Protein AF-A0A453G3U4-F1 (afdb_monomer_lite)

Secondary structure (DSSP, 8-state):
-TT--------HHHHHHHHHHHHHHHHHHHHHHHTS-GGG--IIIIIHHHHHHHHHHHHHHHHHHTHHHH-S-HHHHHHHHHHHHHHHHHHHHH-

Foldseek 3Di:
DPLADADQPDDLVRLLVLLVVLLVLLCVLLVQLVPQPPVRDDCVRHPVSVVVSCSVVVRSLCNLAVNLPDPPDPSSVVSSVVSNVSNVVSVVVSD

InterPro domains:
  IPR024080 Neurolysin/Thimet oligopeptidase, N-terminal [G3DSA:1.20.1050.40] (2-95)
  IPR045090 Peptidase M3A/M3B [PTHR11804] (6-92)

pLDDT: mean 93.46, std 9.82, range [43.81, 98.25]

Radius of gyration: 15.25 Å; chains: 1; bounding box: 34×32×41 Å

Structure (mmCIF, N/CA/C/O backbone):
data_AF-A0A453G3U4-F1
#
_entry.id   AF-A0A453G3U4-F1
#
loop_
_atom_site.group_PDB
_atom_site.id
_atom_site.type_symbol
_atom_site.label_atom_id
_atom_site.label_alt_id
_atom_site.label_comp_id
_atom_site.label_asym_id
_atom_site.label_entity_id
_atom_site.label_seq_id
_atom_site.pdbx_PDB_ins_code
_atom_site.Cartn_x
_atom_site.Cartn_y
_atom_site.Cartn_z
_atom_site.occupancy
_atom_site.B_iso_or_equiv
_atom_site.auth_seq_id
_atom_site.auth_comp_id
_atom_site.auth_asym_id
_atom_site.auth_atom_id
_atom_site.pdbx_PDB_model_num
ATOM 1 N N . LEU A 1 1 ? 8.872 -18.798 -0.656 1.00 43.81 1 LEU A N 1
ATOM 2 C CA . LEU A 1 1 ? 8.489 -19.016 0.758 1.00 43.81 1 LEU A CA 1
ATOM 3 C C . LEU A 1 1 ? 6.983 -18.821 0.864 1.00 43.81 1 LEU A C 1
ATOM 5 O O . LEU A 1 1 ? 6.507 -17.840 0.297 1.00 43.81 1 LEU A O 1
ATOM 9 N N . PRO A 1 2 ? 6.223 -19.715 1.515 1.00 49.03 2 PRO A N 1
ATOM 10 C CA . PRO A 1 2 ? 4.819 -19.442 1.809 1.00 49.03 2 PRO A CA 1
ATOM 11 C C . PRO A 1 2 ? 4.762 -18.172 2.671 1.00 49.03 2 PRO A C 1
ATOM 13 O O . PRO A 1 2 ? 5.415 -18.124 3.709 1.00 49.03 2 PRO A O 1
ATOM 16 N N . GLY A 1 3 ? 4.079 -17.126 2.205 1.00 62.53 3 GLY A N 1
ATOM 17 C CA . GLY A 1 3 ? 3.952 -15.848 2.925 1.00 62.53 3 GLY A CA 1
ATOM 18 C C . GLY A 1 3 ? 4.544 -14.620 2.224 1.00 62.53 3 GLY A C 1
ATOM 19 O O . GLY A 1 3 ? 4.213 -13.506 2.608 1.00 62.53 3 GLY A O 1
ATOM 20 N N . PHE A 1 4 ? 5.350 -14.785 1.167 1.00 66.19 4 PHE A N 1
ATOM 21 C CA . PHE A 1 4 ? 5.851 -13.659 0.367 1.00 66.19 4 PHE A CA 1
ATOM 22 C C . PHE A 1 4 ? 5.681 -13.943 -1.127 1.00 66.19 4 PHE A C 1
ATOM 24 O O . PHE A 1 4 ? 6.487 -14.648 -1.735 1.00 66.19 4 PHE A O 1
ATOM 31 N N . SER A 1 5 ? 4.598 -13.414 -1.703 1.00 73.44 5 SER A N 1
ATOM 32 C CA . SER A 1 5 ? 4.333 -13.432 -3.143 1.00 73.44 5 SER A CA 1
ATOM 33 C C . SER A 1 5 ? 4.369 -11.998 -3.650 1.00 73.44 5 SER A C 1
ATOM 35 O O . SER A 1 5 ? 3.450 -11.226 -3.389 1.00 73.44 5 SER A O 1
ATOM 37 N N . VAL A 1 6 ? 5.436 -11.647 -4.363 1.00 78.25 6 VAL A N 1
ATOM 38 C CA . VAL A 1 6 ? 5.604 -10.329 -4.977 1.00 78.25 6 VAL A CA 1
ATOM 39 C C . VAL A 1 6 ? 5.596 -10.468 -6.496 1.00 78.25 6 VAL A C 1
ATOM 41 O O . VAL A 1 6 ? 6.262 -11.342 -7.051 1.00 78.25 6 VAL A O 1
ATOM 44 N N . GLN A 1 7 ? 4.817 -9.626 -7.175 1.00 81.38 7 GLN A N 1
ATOM 45 C CA . GLN A 1 7 ? 4.818 -9.561 -8.635 1.00 81.38 7 GLN A CA 1
ATOM 46 C C . GLN A 1 7 ? 5.974 -8.677 -9.097 1.00 81.38 7 GLN A C 1
ATOM 48 O O . GLN A 1 7 ? 6.030 -7.501 -8.758 1.00 81.38 7 GLN A O 1
ATOM 53 N N . VAL A 1 8 ? 6.897 -9.249 -9.869 1.00 82.06 8 VAL A N 1
ATOM 54 C CA . VAL A 1 8 ? 8.087 -8.545 -10.390 1.00 82.06 8 VAL A CA 1
ATOM 55 C C . VAL A 1 8 ? 8.023 -8.300 -11.899 1.00 82.06 8 VAL A C 1
ATOM 57 O O . VAL A 1 8 ? 8.909 -7.674 -12.465 1.00 82.06 8 VAL A O 1
ATOM 60 N N . ASN A 1 9 ? 6.971 -8.781 -12.558 1.00 87.38 9 ASN A N 1
ATOM 61 C CA . ASN A 1 9 ? 6.766 -8.717 -14.004 1.00 87.38 9 ASN A CA 1
ATOM 62 C C . ASN A 1 9 ? 5.758 -7.629 -14.425 1.00 87.38 9 ASN A C 1
ATOM 64 O O . ASN A 1 9 ? 5.083 -7.783 -15.440 1.00 87.38 9 ASN A O 1
ATOM 68 N N . LEU A 1 10 ? 5.634 -6.556 -13.640 1.00 94.06 10 LEU A N 1
ATOM 69 C CA . LEU A 1 10 ? 4.743 -5.435 -13.939 1.00 94.06 10 LEU A CA 1
ATOM 70 C C . LEU A 1 10 ? 5.364 -4.494 -14.977 1.00 94.06 10 LEU A C 1
ATOM 72 O O . LEU A 1 10 ? 6.551 -4.171 -14.921 1.00 94.06 10 LEU A O 1
ATOM 76 N N . SER A 1 11 ? 4.540 -3.987 -15.888 1.00 97.06 11 SER A N 1
ATOM 77 C CA . SER A 1 11 ? 4.908 -2.876 -16.765 1.00 97.06 11 SER A CA 1
ATOM 78 C C . SER A 1 11 ? 4.998 -1.551 -15.998 1.00 97.06 11 SER A C 1
ATOM 80 O O . SER A 1 11 ? 4.406 -1.377 -14.931 1.00 97.06 11 SER A O 1
ATOM 82 N N . ALA A 1 12 ? 5.670 -0.554 -16.581 1.00 97.38 12 ALA A N 1
ATOM 83 C CA . ALA A 1 12 ? 5.760 0.794 -16.010 1.00 97.38 12 ALA A CA 1
ATOM 84 C C . ALA A 1 12 ? 4.378 1.419 -15.706 1.00 97.38 12 ALA A C 1
ATOM 86 O O . ALA A 1 12 ? 4.187 2.068 -14.675 1.00 97.38 12 ALA A O 1
ATOM 87 N N . ALA A 1 13 ? 3.388 1.195 -16.578 1.00 97.88 13 ALA A N 1
ATOM 88 C CA . ALA A 1 13 ? 2.024 1.682 -16.377 1.00 97.88 13 ALA A CA 1
ATOM 89 C C . ALA A 1 13 ? 1.302 0.950 -15.233 1.00 97.88 13 ALA A C 1
ATOM 91 O O . ALA A 1 13 ? 0.548 1.572 -14.481 1.00 97.88 13 ALA A O 1
ATOM 92 N N . GLU A 1 14 ? 1.533 -0.355 -15.081 1.00 97.94 14 GLU A N 1
ATOM 93 C CA . GLU A 1 14 ? 0.971 -1.149 -13.985 1.00 97.94 14 GLU A CA 1
ATOM 94 C C . GLU A 1 14 ? 1.586 -0.773 -12.639 1.00 97.94 14 GLU A C 1
ATOM 96 O O . GLU A 1 14 ? 0.837 -0.624 -11.679 1.00 97.94 14 GLU A O 1
ATOM 101 N N . ILE A 1 15 ? 2.898 -0.517 -12.579 1.00 98.19 15 ILE A N 1
ATOM 102 C CA . ILE A 1 15 ? 3.576 -0.008 -11.374 1.00 98.19 15 ILE A CA 1
ATOM 103 C C . ILE A 1 15 ? 2.932 1.304 -10.917 1.00 98.19 15 ILE A C 1
ATOM 105 O O . ILE A 1 15 ? 2.557 1.447 -9.753 1.00 98.19 15 ILE A O 1
ATOM 109 N N . LYS A 1 16 ? 2.724 2.247 -11.845 1.00 98.00 16 LYS A N 1
ATOM 110 C CA . LYS A 1 16 ? 2.074 3.526 -11.531 1.00 98.00 16 LYS A CA 1
ATOM 111 C C . LYS A 1 16 ? 0.658 3.327 -10.980 1.00 98.00 16 LYS A C 1
ATOM 113 O O . LYS A 1 16 ? 0.328 3.875 -9.931 1.00 98.00 16 LYS A O 1
ATOM 118 N N . ARG A 1 17 ? -0.165 2.521 -11.662 1.00 98.25 17 ARG A N 1
ATOM 119 C CA . ARG A 1 17 ? -1.544 2.220 -11.235 1.00 98.25 17 ARG A CA 1
ATOM 120 C C . ARG A 1 17 ? -1.587 1.492 -9.893 1.00 98.25 17 ARG A C 1
ATOM 122 O O . ARG A 1 17 ? -2.511 1.709 -9.113 1.00 98.25 17 ARG A O 1
ATOM 129 N N . LEU A 1 18 ? -0.622 0.615 -9.628 1.00 97.81 18 LEU A N 1
ATOM 130 C CA . LEU A 1 18 ? -0.529 -0.101 -8.365 1.00 97.81 18 LEU A CA 1
ATOM 131 C C . LEU A 1 18 ? -0.209 0.863 -7.218 1.00 97.81 18 LEU A C 1
ATOM 133 O O . LEU A 1 18 ? -0.904 0.828 -6.207 1.00 97.81 18 LEU A O 1
ATOM 137 N N . ALA A 1 19 ? 0.748 1.776 -7.402 1.00 98.12 19 ALA A N 1
ATOM 138 C CA . ALA A 1 19 ? 1.040 2.824 -6.424 1.00 98.12 19 ALA A CA 1
ATOM 139 C C . ALA A 1 19 ? -0.194 3.697 -6.126 1.00 98.12 19 ALA A C 1
ATOM 141 O O . ALA A 1 19 ? -0.519 3.920 -4.961 1.00 98.12 19 ALA A O 1
ATOM 142 N N . ASP A 1 20 ? -0.935 4.112 -7.163 1.00 98.25 20 ASP A N 1
ATOM 143 C CA . ASP A 1 20 ? -2.183 4.877 -7.006 1.00 98.25 20 ASP A CA 1
ATOM 144 C C . ASP A 1 20 ? -3.216 4.117 -6.158 1.00 98.25 20 ASP A C 1
ATOM 146 O O . ASP A 1 20 ? -3.838 4.685 -5.260 1.00 98.25 20 ASP A O 1
ATOM 150 N N . ARG A 1 21 ? -3.372 2.810 -6.405 1.00 98.06 21 ARG A N 1
ATOM 151 C CA . ARG A 1 21 ? -4.290 1.945 -5.649 1.00 98.06 21 ARG A CA 1
ATOM 152 C C . ARG A 1 21 ? -3.870 1.765 -4.192 1.00 98.06 21 ARG A C 1
ATOM 154 O O . ARG A 1 21 ? -4.739 1.775 -3.323 1.00 98.06 21 ARG A O 1
ATOM 161 N N . ILE A 1 22 ? -2.574 1.591 -3.920 1.00 97.56 22 ILE A N 1
ATOM 162 C CA . ILE A 1 22 ? -2.043 1.462 -2.553 1.00 97.56 22 ILE A CA 1
ATOM 163 C C . ILE A 1 22 ? -2.348 2.739 -1.762 1.00 97.56 22 ILE A C 1
ATOM 165 O O . ILE A 1 22 ? -2.901 2.658 -0.666 1.00 97.56 22 ILE A O 1
ATOM 169 N N . ILE A 1 23 ? -2.058 3.907 -2.342 1.00 97.75 23 ILE A N 1
ATOM 170 C CA . ILE A 1 23 ? -2.325 5.219 -1.735 1.00 97.75 23 ILE A CA 1
ATOM 171 C C . ILE A 1 23 ? -3.820 5.395 -1.457 1.00 97.75 23 ILE A C 1
ATOM 173 O O . ILE A 1 23 ? -4.204 5.717 -0.333 1.00 97.75 23 ILE A O 1
ATOM 177 N N . ALA A 1 24 ? -4.671 5.132 -2.455 1.00 97.75 24 ALA A N 1
ATOM 178 C CA . ALA A 1 24 ? -6.117 5.267 -2.311 1.00 97.75 24 ALA A CA 1
ATOM 179 C C . ALA A 1 24 ? -6.671 4.363 -1.199 1.00 97.75 24 ALA A C 1
ATOM 181 O O . ALA A 1 24 ? -7.453 4.827 -0.372 1.00 97.75 24 ALA A O 1
ATOM 182 N N . LYS A 1 25 ? -6.229 3.098 -1.139 1.00 97.62 25 LYS A N 1
ATOM 183 C CA . LYS A 1 25 ? -6.690 2.152 -0.117 1.00 97.62 25 LYS A CA 1
ATOM 184 C C . LYS A 1 25 ? -6.192 2.510 1.281 1.00 97.62 25 LYS A C 1
ATOM 186 O O . LYS A 1 25 ? -6.957 2.424 2.233 1.00 97.62 25 LYS A O 1
ATOM 191 N N . SER A 1 26 ? -4.930 2.929 1.400 1.00 97.44 26 SER A N 1
ATOM 192 C CA . SER A 1 26 ? -4.382 3.417 2.669 1.00 97.44 26 SER A CA 1
ATOM 193 C C . SER A 1 26 ? -5.203 4.593 3.180 1.00 97.44 26 SER A C 1
ATOM 195 O O . SER A 1 26 ? -5.714 4.537 4.294 1.00 97.44 26 SER A O 1
ATOM 197 N N . LYS A 1 27 ? -5.399 5.614 2.337 1.00 96.88 27 LYS A N 1
ATOM 198 C CA . LYS A 1 27 ? -6.182 6.797 2.690 1.00 96.88 27 LYS A CA 1
ATOM 199 C C . LYS A 1 27 ? -7.600 6.434 3.128 1.00 96.88 27 LYS A C 1
ATOM 201 O O . LYS A 1 27 ? -8.029 6.895 4.175 1.00 96.88 27 LYS A O 1
ATOM 206 N N . GLU A 1 28 ? -8.293 5.590 2.366 1.00 97.62 28 GLU A N 1
ATOM 207 C CA . GLU A 1 28 ? -9.640 5.120 2.712 1.00 97.62 28 GLU A CA 1
ATOM 208 C C . GLU A 1 28 ? -9.682 4.491 4.114 1.00 97.62 28 GLU A C 1
ATOM 210 O O . GLU A 1 28 ? -10.536 4.853 4.920 1.00 97.62 28 GLU A O 1
ATOM 215 N N . THR A 1 29 ? -8.755 3.579 4.427 1.00 97.69 29 THR A N 1
ATOM 216 C CA . THR A 1 29 ? -8.719 2.908 5.733 1.00 97.69 29 THR A CA 1
ATOM 217 C C . THR A 1 29 ? -8.381 3.881 6.865 1.00 97.69 29 THR A C 1
ATOM 219 O O . THR A 1 29 ? -9.058 3.864 7.891 1.00 97.69 29 THR A O 1
ATOM 222 N N . TYR A 1 30 ? -7.372 4.741 6.694 1.00 97.38 30 TYR A N 1
ATOM 223 C CA . TYR A 1 30 ? -7.007 5.733 7.713 1.00 97.38 30 TYR A CA 1
ATOM 224 C C . TYR A 1 30 ? -8.137 6.741 7.957 1.00 97.38 30 TYR A C 1
ATOM 226 O O . TYR A 1 30 ? -8.463 7.010 9.112 1.00 97.38 30 TYR A O 1
ATOM 234 N N . ASP A 1 31 ? -8.780 7.240 6.898 1.00 97.50 31 ASP A N 1
ATOM 235 C CA . ASP A 1 31 ? -9.922 8.154 7.002 1.00 97.50 31 ASP A CA 1
ATOM 236 C C . ASP A 1 31 ? -11.109 7.467 7.711 1.00 97.50 31 ASP A C 1
ATOM 238 O O . ASP A 1 31 ? -11.754 8.073 8.568 1.00 97.50 31 ASP A O 1
ATOM 242 N N . ALA A 1 32 ? -11.377 6.188 7.415 1.00 97.69 32 ALA A N 1
ATOM 243 C CA . ALA A 1 32 ? -12.436 5.419 8.071 1.00 97.69 32 ALA A CA 1
ATOM 244 C C . ALA A 1 32 ? -12.170 5.205 9.570 1.00 97.69 32 ALA A C 1
ATOM 246 O O . ALA A 1 32 ? -13.087 5.355 10.377 1.00 97.69 32 ALA A O 1
ATOM 247 N N . VAL A 1 33 ? -10.926 4.895 9.951 1.00 97.69 33 VAL A N 1
ATOM 248 C CA . VAL A 1 33 ? -10.522 4.750 11.360 1.00 97.69 33 VAL A CA 1
ATOM 249 C C . VAL A 1 33 ? -10.603 6.094 12.088 1.00 97.69 33 VAL A C 1
ATOM 251 O O . VAL A 1 33 ? -11.133 6.160 13.195 1.00 97.69 33 VAL A O 1
ATOM 254 N N . ALA A 1 34 ? -10.145 7.178 11.458 1.00 96.00 34 ALA A N 1
ATOM 255 C CA . ALA A 1 34 ? -10.194 8.524 12.029 1.00 96.00 34 ALA A CA 1
ATOM 256 C C . ALA A 1 34 ? -11.629 9.052 12.215 1.00 96.00 34 ALA A C 1
ATOM 258 O O . ALA A 1 34 ? -11.873 9.884 13.087 1.00 96.00 34 ALA A O 1
ATOM 259 N N . ALA A 1 35 ? -12.587 8.564 11.423 1.00 97.81 35 ALA A N 1
ATOM 260 C CA . ALA A 1 35 ? -13.997 8.927 11.535 1.00 97.81 35 ALA A CA 1
ATOM 261 C C . ALA A 1 35 ? -14.741 8.209 12.681 1.00 97.81 35 ALA A C 1
ATOM 263 O O . ALA A 1 35 ? -15.897 8.543 12.956 1.00 97.81 35 ALA A O 1
ATOM 264 N N . VAL A 1 36 ? -14.124 7.224 13.350 1.00 98.06 36 VAL A N 1
ATOM 265 C CA . VAL A 1 36 ? -14.754 6.508 14.470 1.00 98.06 36 VAL A CA 1
ATOM 266 C C . VAL A 1 36 ? -14.902 7.452 15.675 1.00 98.06 36 VAL A C 1
ATOM 268 O O . VAL A 1 36 ? -13.903 7.997 16.147 1.00 98.06 36 VAL A O 1
ATOM 271 N N . PRO A 1 37 ? -16.120 7.636 16.231 1.00 98.06 37 PRO A N 1
ATOM 272 C CA . PRO A 1 37 ? -16.310 8.423 17.449 1.00 98.06 37 PRO A CA 1
ATOM 273 C C . PRO A 1 37 ? -15.478 7.874 18.610 1.00 98.06 37 PRO A C 1
ATOM 275 O O . PRO A 1 37 ? -15.434 6.661 18.814 1.00 98.06 37 PRO A O 1
ATOM 278 N N . LEU A 1 38 ? -14.848 8.759 19.389 1.00 97.06 38 LEU A N 1
ATOM 279 C CA . LEU A 1 38 ? -13.903 8.377 20.449 1.00 97.06 38 LEU A CA 1
ATOM 280 C C . LEU A 1 38 ? -14.504 7.412 21.484 1.00 97.06 38 LEU A C 1
ATOM 282 O O . LEU A 1 38 ? -13.823 6.501 21.941 1.00 97.06 38 LEU A O 1
ATOM 286 N N . ASP A 1 39 ? -15.787 7.564 21.809 1.00 97.94 39 ASP A N 1
ATOM 287 C CA . ASP A 1 39 ? -16.537 6.701 22.730 1.00 97.94 39 ASP A CA 1
ATOM 288 C C . ASP A 1 39 ? -16.843 5.302 22.162 1.00 97.94 39 ASP A C 1
ATOM 290 O O . ASP A 1 39 ? -17.277 4.413 22.893 1.00 97.94 39 ASP A O 1
ATOM 294 N N . LYS A 1 40 ? -16.612 5.093 20.861 1.00 97.88 40 LYS A N 1
ATOM 295 C CA . LYS A 1 40 ? -16.890 3.845 20.135 1.00 97.88 40 LYS A CA 1
ATOM 296 C C . LYS A 1 40 ? -15.635 3.141 19.627 1.00 97.88 40 LYS A C 1
ATOM 298 O O . LYS A 1 40 ? -15.752 2.076 19.011 1.00 97.88 40 LYS A O 1
ATOM 303 N N . VAL A 1 41 ? -14.452 3.707 19.863 1.00 98.25 41 VAL A N 1
ATOM 304 C CA . VAL A 1 41 ? -13.172 3.112 19.463 1.00 98.25 41 VAL A CA 1
ATOM 305 C C . VAL A 1 41 ? -12.974 1.774 20.169 1.00 98.25 41 VAL A C 1
ATOM 307 O O . VAL A 1 41 ? -13.113 1.653 21.384 1.00 98.25 41 VAL A O 1
ATOM 310 N N . ASN A 1 42 ? -12.637 0.749 19.397 1.00 98.06 42 ASN A N 1
ATOM 311 C CA . ASN A 1 42 ? -12.295 -0.571 19.897 1.00 98.06 42 ASN A CA 1
ATOM 312 C C . ASN A 1 42 ? -11.307 -1.266 18.952 1.00 98.06 42 ASN A C 1
ATOM 314 O O . ASN A 1 42 ? -10.945 -0.763 17.888 1.00 98.06 42 ASN A O 1
ATOM 318 N N . PHE A 1 43 ? -10.862 -2.457 19.346 1.00 98.00 43 PHE A N 1
ATOM 319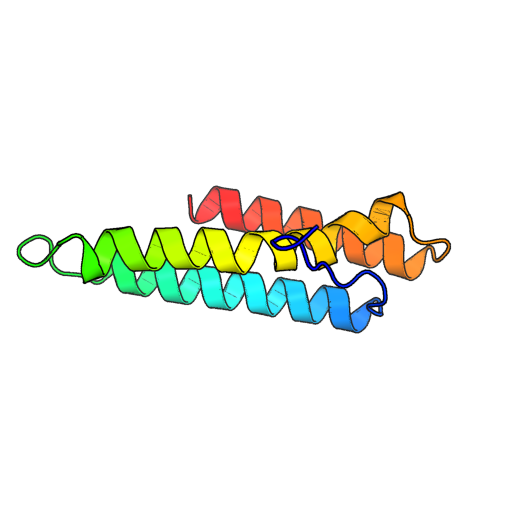 C CA . PHE A 1 43 ? -9.904 -3.225 18.559 1.00 98.00 43 PHE A CA 1
ATOM 320 C C . PHE A 1 43 ? -10.379 -3.479 17.119 1.00 98.00 43 PHE A C 1
ATOM 322 O O . PHE A 1 43 ? -9.602 -3.303 16.186 1.00 98.00 43 PHE A O 1
ATOM 329 N N . ALA A 1 44 ? -11.647 -3.853 16.927 1.00 98.19 44 ALA A N 1
ATOM 330 C CA . ALA A 1 44 ? -12.167 -4.275 15.629 1.00 98.19 44 ALA A CA 1
ATOM 331 C C . ALA A 1 44 ? -12.314 -3.123 14.625 1.00 98.19 44 ALA A C 1
ATOM 333 O O . ALA A 1 44 ? -12.220 -3.363 13.425 1.00 98.19 44 ALA A O 1
ATOM 334 N N . ASN A 1 45 ? -12.539 -1.890 15.091 1.00 96.75 45 ASN A N 1
ATOM 335 C CA . ASN A 1 45 ? -12.751 -0.736 14.211 1.00 96.75 45 ASN A CA 1
ATOM 336 C C . ASN A 1 45 ? -11.561 0.228 14.116 1.00 96.75 45 ASN A C 1
ATOM 338 O O . ASN A 1 45 ? -11.553 1.046 13.204 1.00 96.75 45 ASN A O 1
ATOM 342 N N . ALA A 1 46 ? -10.563 0.124 14.999 1.00 96.12 46 ALA A N 1
ATOM 343 C CA . ALA A 1 46 ? -9.377 0.978 14.954 1.00 96.12 46 ALA A CA 1
ATOM 344 C C . ALA A 1 46 ? -8.078 0.203 14.714 1.00 96.12 46 ALA A C 1
ATOM 346 O O . ALA A 1 46 ? -7.281 0.593 13.868 1.00 96.12 46 ALA A O 1
ATOM 347 N N . ILE A 1 47 ? -7.856 -0.908 15.422 1.00 97.38 47 ILE A N 1
ATOM 348 C CA . ILE A 1 47 ? -6.571 -1.626 15.372 1.00 97.38 47 ILE A CA 1
ATOM 349 C C . ILE A 1 47 ? -6.553 -2.673 14.259 1.00 97.38 47 ILE A C 1
ATOM 351 O O . ILE A 1 4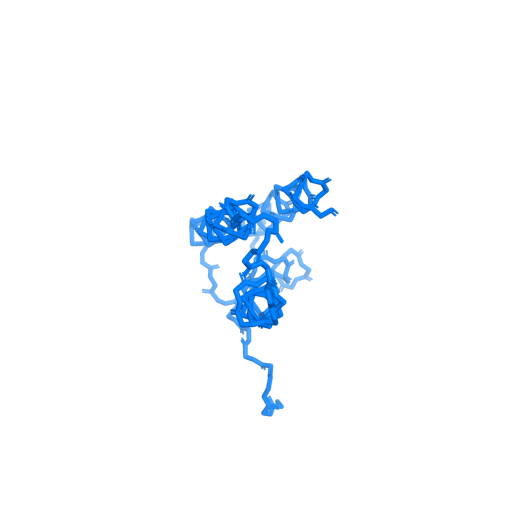7 ? -5.629 -2.695 13.450 1.00 97.38 47 ILE A O 1
ATOM 355 N N . ALA A 1 48 ? -7.576 -3.528 14.197 1.00 98.00 48 ALA A N 1
ATOM 356 C CA . ALA A 1 48 ? -7.649 -4.611 13.220 1.00 98.00 48 ALA A CA 1
ATOM 357 C C . ALA A 1 48 ? -7.579 -4.117 11.759 1.00 98.00 48 ALA A C 1
ATOM 359 O O . ALA A 1 48 ? -6.787 -4.684 11.008 1.00 98.00 48 ALA A O 1
ATOM 360 N N . PRO A 1 49 ? -8.294 -3.045 11.348 1.00 97.94 49 PRO A N 1
ATOM 361 C CA . PRO A 1 49 ? -8.233 -2.564 9.967 1.00 97.94 49 PRO A CA 1
ATOM 362 C C . PRO A 1 49 ? -6.851 -2.029 9.577 1.00 97.94 49 PRO A C 1
ATOM 364 O O . PRO A 1 49 ? -6.422 -2.222 8.442 1.00 97.94 49 PRO A O 1
ATOM 367 N N . LEU A 1 50 ? -6.140 -1.382 10.508 1.00 96.81 50 LEU A N 1
ATOM 368 C CA . LEU A 1 50 ? -4.780 -0.887 10.273 1.00 96.81 50 LEU A CA 1
ATOM 369 C C . LEU A 1 50 ? -3.769 -2.036 10.184 1.00 96.81 50 LEU A C 1
ATOM 371 O O . LEU A 1 50 ? -2.944 -2.057 9.278 1.00 96.81 50 LEU A O 1
ATOM 375 N N . ALA A 1 51 ? -3.873 -3.031 11.068 1.00 96.44 51 ALA A N 1
ATOM 376 C CA . ALA A 1 51 ? -3.010 -4.209 11.018 1.00 96.44 51 ALA A CA 1
ATOM 377 C C . ALA A 1 51 ? -3.222 -5.030 9.732 1.00 96.44 51 ALA A C 1
ATOM 379 O O . ALA A 1 51 ? -2.265 -5.517 9.127 1.00 96.44 51 ALA A O 1
ATOM 380 N N . GLU A 1 52 ? -4.474 -5.173 9.294 1.00 96.19 52 GLU A N 1
ATOM 381 C CA . GLU A 1 52 ? -4.799 -5.844 8.039 1.00 96.19 52 GLU A CA 1
ATOM 382 C C . GLU A 1 52 ? -4.309 -5.047 6.822 1.00 96.19 52 GLU A C 1
ATOM 384 O O . GLU A 1 52 ? -3.764 -5.638 5.886 1.00 96.19 52 GLU A O 1
ATOM 389 N N . LEU A 1 53 ? -4.427 -3.715 6.852 1.00 95.81 53 LEU A N 1
ATOM 390 C CA . LEU A 1 53 ? -3.861 -2.844 5.826 1.00 95.81 53 LEU A CA 1
ATOM 391 C C . LEU A 1 53 ? -2.349 -3.062 5.694 1.00 95.81 53 LEU A C 1
ATOM 393 O O . LEU A 1 53 ? -1.886 -3.326 4.586 1.00 95.81 53 LEU A O 1
ATOM 397 N N . ASP A 1 54 ? -1.595 -3.015 6.794 1.00 92.94 54 ASP A N 1
ATOM 398 C CA . ASP A 1 54 ? -0.139 -3.210 6.782 1.00 92.94 54 ASP A CA 1
ATOM 399 C C . ASP A 1 54 ? 0.246 -4.559 6.151 1.00 92.94 54 ASP A C 1
ATOM 401 O O . ASP A 1 54 ? 1.117 -4.631 5.275 1.00 92.94 54 ASP A O 1
ATOM 405 N N . ALA A 1 55 ? -0.452 -5.631 6.540 1.00 92.50 55 ALA A N 1
ATOM 406 C CA . ALA A 1 55 ? -0.218 -6.971 6.012 1.00 92.50 55 ALA A CA 1
ATOM 407 C C . ALA A 1 55 ? -0.503 -7.067 4.502 1.00 92.50 55 ALA A C 1
ATOM 409 O O . ALA A 1 55 ? 0.273 -7.672 3.759 1.00 92.50 55 ALA A O 1
ATOM 410 N N . GLN A 1 56 ? -1.599 -6.460 4.035 1.00 92.50 56 GLN A N 1
ATOM 411 C CA . GLN A 1 56 ? -1.976 -6.466 2.620 1.00 92.50 56 GLN A CA 1
ATOM 412 C C . GLN A 1 56 ? -1.066 -5.570 1.771 1.00 92.50 56 GLN A C 1
ATOM 414 O O . GLN A 1 56 ? -0.749 -5.912 0.631 1.00 92.50 56 GLN A O 1
ATOM 419 N N . GLN A 1 57 ? -0.642 -4.421 2.300 1.00 93.56 57 GLN A N 1
ATOM 420 C CA . GLN A 1 57 ? 0.138 -3.440 1.551 1.00 93.56 57 GLN A CA 1
ATOM 421 C C . GLN A 1 57 ? 1.597 -3.835 1.393 1.00 93.56 57 GLN A C 1
ATOM 423 O O . GLN A 1 57 ? 2.172 -3.538 0.347 1.00 93.56 57 GLN A O 1
ATOM 428 N N . PHE A 1 58 ? 2.184 -4.538 2.364 1.00 92.19 58 PHE A N 1
ATOM 429 C CA . PHE A 1 58 ? 3.588 -4.940 2.309 1.00 92.19 58 PHE A CA 1
ATOM 430 C C . PHE A 1 58 ? 3.994 -5.589 0.966 1.00 92.19 58 PHE A C 1
ATOM 432 O O . PHE A 1 58 ? 4.862 -5.031 0.288 1.00 92.19 58 PHE A O 1
ATOM 439 N N . PRO A 1 59 ? 3.374 -6.692 0.496 1.00 93.12 59 PRO A N 1
ATOM 440 C CA . PRO A 1 59 ? 3.757 -7.308 -0.777 1.00 93.12 59 PRO A CA 1
ATOM 441 C C . PRO A 1 59 ? 3.474 -6.417 -1.998 1.00 93.12 59 PRO A C 1
ATOM 443 O O . PRO A 1 59 ? 4.199 -6.495 -2.990 1.00 93.12 59 PRO A O 1
ATOM 446 N N . LEU A 1 60 ? 2.455 -5.554 -1.939 1.00 95.06 60 LEU A N 1
ATOM 447 C CA . LEU A 1 60 ? 2.110 -4.646 -3.038 1.00 95.06 60 LEU A CA 1
ATOM 448 C C . LEU A 1 60 ? 3.133 -3.515 -3.176 1.00 95.06 60 LEU A C 1
ATOM 450 O O . LEU A 1 60 ? 3.539 -3.185 -4.287 1.00 95.06 60 LEU A O 1
ATOM 454 N N . VAL A 1 61 ? 3.596 -2.962 -2.054 1.00 95.94 61 VAL A N 1
ATOM 455 C CA . VAL A 1 61 ? 4.690 -1.986 -2.034 1.00 95.94 61 VAL A CA 1
ATOM 456 C C . VAL A 1 61 ? 5.960 -2.628 -2.583 1.00 95.94 61 VAL A C 1
ATOM 458 O O . VAL A 1 61 ? 6.593 -2.044 -3.458 1.00 95.94 61 VAL A O 1
ATOM 461 N N . GLN A 1 62 ? 6.289 -3.860 -2.170 1.00 95.25 62 GLN A N 1
ATOM 462 C CA . GLN A 1 62 ? 7.441 -4.582 -2.724 1.00 95.25 62 GLN A CA 1
ATOM 463 C C . GLN A 1 62 ? 7.345 -4.755 -4.251 1.00 95.25 62 GLN A C 1
ATOM 465 O O . GLN A 1 62 ? 8.344 -4.580 -4.946 1.00 95.25 62 GLN A O 1
ATOM 470 N N . ALA A 1 63 ? 6.150 -5.010 -4.795 1.00 95.69 63 ALA A N 1
ATOM 471 C CA . ALA A 1 63 ? 5.940 -5.113 -6.243 1.00 95.69 63 ALA A CA 1
ATOM 472 C C . ALA A 1 63 ? 6.195 -3.786 -6.985 1.00 95.69 63 ALA A C 1
ATOM 474 O O . ALA A 1 63 ? 6.614 -3.795 -8.141 1.00 95.69 63 ALA A O 1
ATOM 475 N N . CYS A 1 64 ? 5.992 -2.644 -6.320 1.00 96.75 64 CYS A N 1
ATOM 476 C CA . CYS A 1 64 ? 6.304 -1.325 -6.870 1.00 96.75 64 CYS A CA 1
ATOM 477 C C . CYS A 1 64 ? 7.794 -0.971 -6.789 1.00 96.75 64 CYS A C 1
ATOM 479 O O . CYS A 1 64 ? 8.286 -0.315 -7.704 1.00 96.75 64 CYS A O 1
ATOM 481 N N . VAL A 1 65 ? 8.503 -1.357 -5.720 1.00 96.00 65 VAL A N 1
ATOM 482 C CA . VAL A 1 65 ? 9.858 -0.837 -5.416 1.00 96.00 65 VAL A CA 1
ATOM 483 C C . VAL A 1 65 ? 11.001 -1.771 -5.814 1.00 96.00 65 VAL A C 1
ATOM 485 O O . VAL A 1 65 ? 12.082 -1.306 -6.168 1.00 96.00 65 VAL A O 1
ATOM 488 N N . LEU A 1 66 ? 10.785 -3.092 -5.803 1.00 94.81 66 LEU A N 1
ATOM 489 C CA . LEU A 1 66 ? 11.816 -4.049 -6.215 1.00 94.81 66 LEU A CA 1
ATOM 490 C C . LEU A 1 66 ? 12.276 -3.860 -7.672 1.00 94.81 66 LEU A C 1
ATOM 492 O O . LEU A 1 66 ? 13.485 -3.970 -7.900 1.00 94.81 66 LEU A O 1
ATOM 496 N N . PRO A 1 67 ? 11.399 -3.550 -8.657 1.00 95.44 67 PRO A N 1
ATOM 497 C CA . PRO A 1 67 ? 11.815 -3.432 -10.053 1.00 95.44 67 PRO A CA 1
ATOM 498 C C . PRO A 1 67 ? 12.935 -2.413 -10.300 1.00 95.44 67 PRO A C 1
ATOM 500 O O . PRO A 1 67 ? 13.756 -2.658 -11.178 1.00 95.44 67 PRO A O 1
ATOM 503 N N . ARG A 1 68 ? 13.053 -1.343 -9.496 1.00 94.38 68 ARG A N 1
ATOM 504 C CA . ARG A 1 68 ? 14.178 -0.385 -9.536 1.00 94.38 68 ARG A CA 1
ATOM 505 C C . ARG A 1 68 ? 15.550 -1.056 -9.449 1.00 94.38 68 ARG A C 1
ATOM 507 O O . ARG A 1 68 ? 16.507 -0.552 -10.025 1.00 94.38 68 ARG A O 1
ATOM 514 N N . MET A 1 69 ? 15.658 -2.144 -8.689 1.00 92.12 69 MET A N 1
ATOM 515 C CA . MET A 1 69 ? 16.937 -2.785 -8.366 1.00 92.12 69 MET A CA 1
ATOM 516 C C . MET A 1 69 ? 17.274 -3.963 -9.280 1.00 92.12 69 MET A C 1
ATOM 518 O O . MET A 1 69 ? 18.431 -4.368 -9.340 1.00 92.12 69 MET A O 1
ATOM 522 N N . VAL A 1 70 ? 16.271 -4.547 -9.943 1.00 91.62 70 VAL A N 1
ATOM 523 C CA . VAL A 1 70 ? 16.419 -5.843 -10.629 1.00 91.62 70 VAL A CA 1
ATOM 524 C C . VAL A 1 70 ? 15.975 -5.831 -12.088 1.00 91.62 70 VAL A C 1
ATOM 526 O O . VAL A 1 70 ? 16.303 -6.760 -12.823 1.00 91.62 70 VAL A O 1
ATOM 529 N N . SER A 1 71 ? 15.217 -4.821 -12.525 1.00 93.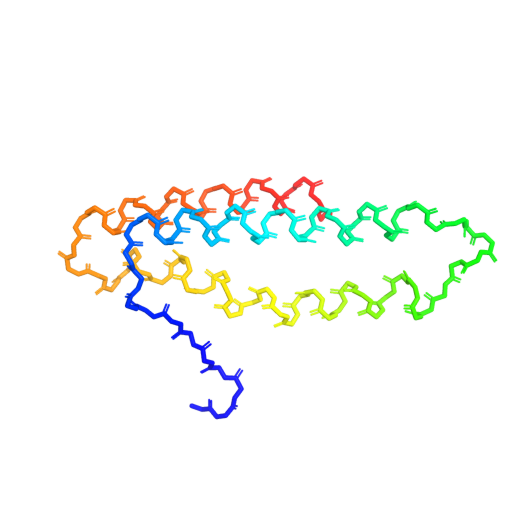81 71 SER A N 1
ATOM 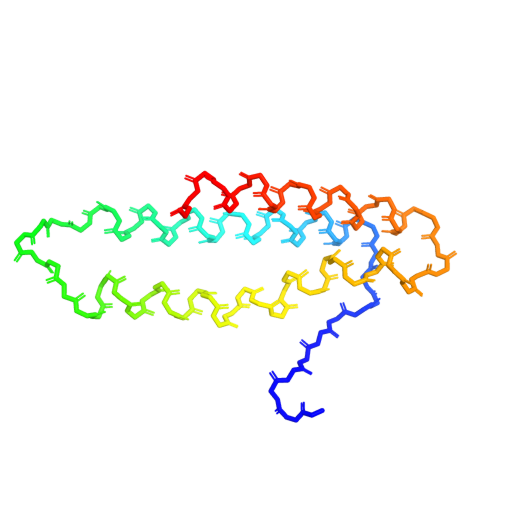530 C CA . SER A 1 71 ? 14.740 -4.755 -13.905 1.00 93.81 71 SER A CA 1
ATOM 531 C C . SER A 1 71 ? 15.868 -4.339 -14.857 1.00 93.81 71 SER A C 1
ATOM 533 O O . SER A 1 71 ? 16.585 -3.380 -14.574 1.00 93.81 71 SER A O 1
ATOM 535 N N . PRO A 1 72 ? 16.002 -4.988 -16.026 1.00 94.88 72 PRO A N 1
ATOM 536 C CA . PRO A 1 72 ? 16.909 -4.536 -17.079 1.00 94.88 72 PRO A CA 1
ATOM 537 C C . PRO A 1 72 ? 16.349 -3.349 -17.887 1.00 94.88 72 PRO A C 1
ATOM 539 O O . PRO A 1 72 ? 17.044 -2.810 -18.742 1.00 94.88 72 PRO A O 1
ATOM 542 N N . SER A 1 73 ? 15.087 -2.959 -17.671 1.00 96.94 73 SER A N 1
ATOM 543 C CA . SER A 1 73 ? 14.426 -1.869 -18.399 1.00 96.94 73 SER A CA 1
ATOM 544 C C . SER A 1 73 ? 14.489 -0.562 -17.612 1.00 96.94 73 SER A C 1
ATOM 546 O O . SER A 1 73 ? 13.897 -0.456 -16.536 1.00 96.94 73 SER A O 1
ATOM 548 N N . GLU A 1 74 ? 15.130 0.459 -18.189 1.00 96.75 74 GLU A N 1
ATOM 549 C CA . GLU A 1 74 ? 15.222 1.795 -17.583 1.00 96.75 74 GLU A CA 1
ATOM 550 C C . GLU A 1 74 ? 13.852 2.430 -17.319 1.00 96.75 74 GLU A C 1
ATOM 552 O O . GLU A 1 74 ? 13.659 3.057 -16.277 1.00 96.75 74 GLU A O 1
ATOM 557 N N . ASP A 1 75 ? 12.882 2.247 -18.220 1.00 97.62 75 ASP A N 1
ATOM 558 C CA . ASP A 1 75 ? 11.529 2.790 -18.055 1.00 97.62 75 ASP A CA 1
ATOM 559 C C . ASP A 1 75 ? 10.819 2.182 -16.840 1.00 97.62 75 ASP A C 1
ATOM 561 O O . ASP A 1 75 ? 10.165 2.893 -16.072 1.00 97.62 75 ASP A O 1
ATOM 565 N N . ILE A 1 76 ? 10.988 0.873 -16.626 1.00 97.69 76 ILE A N 1
ATOM 566 C CA . ILE A 1 76 ? 10.471 0.176 -15.442 1.00 97.69 76 ILE A CA 1
ATOM 567 C C . ILE A 1 76 ? 11.196 0.661 -14.184 1.00 97.69 76 ILE A C 1
ATOM 569 O O . ILE A 1 76 ? 10.539 0.960 -13.186 1.00 97.69 76 ILE A O 1
ATOM 573 N N . CYS A 1 77 ? 12.525 0.797 -14.224 1.00 97.38 77 CYS A N 1
ATOM 574 C CA . CYS A 1 77 ? 13.300 1.296 -13.087 1.00 97.38 77 CYS A CA 1
ATOM 575 C C . CYS A 1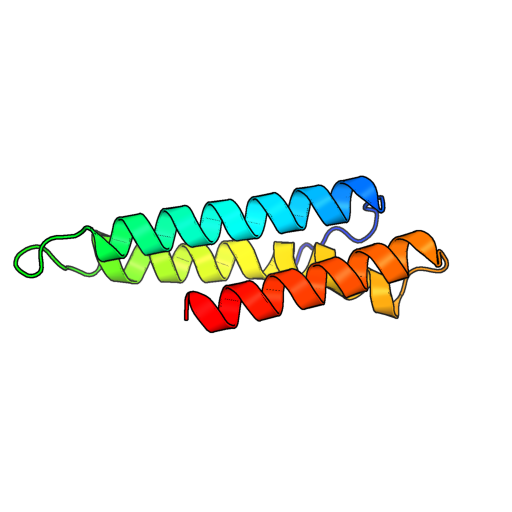 77 ? 12.884 2.717 -12.689 1.00 97.38 77 CYS A C 1
ATOM 577 O O . CYS A 1 77 ? 12.700 2.999 -11.505 1.00 97.38 77 CYS A O 1
ATOM 579 N N . ARG A 1 78 ? 12.671 3.602 -13.671 1.00 98.12 78 ARG A N 1
ATOM 580 C CA . ARG A 1 78 ? 12.202 4.975 -13.449 1.00 98.12 78 ARG A CA 1
ATOM 581 C C . ARG A 1 78 ? 10.793 5.001 -12.861 1.00 98.12 78 ARG A C 1
ATOM 583 O O . ARG A 1 78 ? 10.556 5.725 -11.899 1.00 98.12 78 ARG A O 1
ATOM 590 N N . ALA A 1 79 ? 9.870 4.209 -13.408 1.00 98.25 79 ALA A N 1
ATOM 591 C CA . ALA A 1 79 ? 8.507 4.111 -12.885 1.00 98.25 79 ALA A CA 1
ATOM 592 C C . ALA A 1 79 ? 8.479 3.574 -11.444 1.00 98.25 79 ALA A C 1
ATOM 594 O O . ALA A 1 79 ? 7.719 4.075 -10.619 1.00 98.25 79 ALA A O 1
ATOM 595 N N . SER A 1 80 ? 9.334 2.597 -11.138 1.00 98.25 80 SER A N 1
ATOM 596 C CA . SER A 1 80 ? 9.511 2.030 -9.799 1.00 98.25 80 SER A CA 1
ATOM 597 C C . SER A 1 80 ? 10.056 3.053 -8.797 1.00 98.25 80 SER A C 1
ATOM 599 O O . SER A 1 80 ? 9.475 3.221 -7.728 1.00 98.25 80 SER A O 1
ATOM 601 N N . ALA A 1 81 ? 11.098 3.806 -9.162 1.00 98.19 81 ALA A N 1
ATOM 602 C CA . ALA A 1 81 ? 11.662 4.854 -8.308 1.00 98.19 81 ALA A CA 1
ATOM 603 C C . ALA A 1 81 ? 10.670 6.003 -8.039 1.00 98.19 81 ALA A C 1
ATOM 605 O O . ALA A 1 81 ? 10.588 6.512 -6.922 1.00 98.19 81 ALA A O 1
ATOM 606 N N . GLU A 1 82 ? 9.883 6.400 -9.042 1.00 98.25 82 GLU A N 1
ATOM 607 C CA . GLU A 1 82 ? 8.826 7.399 -8.850 1.00 98.25 82 GLU A CA 1
ATOM 608 C C . GLU A 1 82 ? 7.693 6.855 -7.966 1.00 98.25 82 GLU A C 1
ATOM 610 O O . GLU A 1 82 ? 7.185 7.568 -7.102 1.00 98.25 82 GLU A O 1
ATOM 615 N N . ALA A 1 83 ? 7.308 5.586 -8.138 1.00 98.19 83 ALA A N 1
ATOM 616 C CA . ALA A 1 83 ? 6.329 4.943 -7.269 1.00 98.19 83 ALA A CA 1
ATOM 617 C C . ALA A 1 83 ? 6.799 4.909 -5.805 1.00 98.19 83 ALA A C 1
ATOM 619 O O . ALA A 1 83 ? 6.022 5.276 -4.929 1.00 98.19 83 ALA A O 1
ATOM 620 N N . GLU A 1 84 ? 8.057 4.541 -5.546 1.00 97.75 84 GLU A N 1
ATOM 621 C CA . GLU A 1 84 ? 8.676 4.563 -4.212 1.00 97.75 84 GLU A CA 1
ATOM 622 C C . GLU A 1 84 ? 8.596 5.955 -3.582 1.00 97.75 84 GLU A C 1
ATOM 624 O O . GLU A 1 84 ? 8.008 6.109 -2.518 1.00 97.75 84 GLU A O 1
ATOM 629 N N . LYS A 1 85 ? 9.051 6.995 -4.292 1.00 98.00 85 LYS A N 1
ATOM 630 C CA . LYS A 1 85 ? 8.990 8.382 -3.808 1.00 98.00 85 LYS A CA 1
ATOM 631 C C . LYS A 1 85 ? 7.570 8.806 -3.419 1.00 98.00 85 LYS A C 1
ATOM 633 O O . LYS A 1 85 ? 7.371 9.480 -2.405 1.00 98.00 85 LYS A O 1
ATOM 638 N N . ARG A 1 86 ? 6.576 8.449 -4.238 1.00 97.81 86 ARG A N 1
ATOM 639 C CA . ARG A 1 86 ? 5.163 8.774 -3.989 1.00 97.81 86 ARG A CA 1
ATOM 640 C C . ARG A 1 86 ? 4.608 8.018 -2.785 1.00 97.81 86 ARG A C 1
ATOM 642 O O . ARG A 1 86 ? 3.885 8.613 -1.992 1.00 97.81 86 ARG A O 1
ATOM 649 N N . LEU A 1 87 ? 4.943 6.735 -2.659 1.00 97.62 87 LEU A N 1
ATOM 650 C CA . LEU A 1 87 ? 4.547 5.897 -1.530 1.00 97.62 87 LEU A CA 1
ATOM 651 C C . LEU A 1 87 ? 5.172 6.398 -0.225 1.00 97.62 87 LEU A C 1
ATOM 653 O O . LEU A 1 87 ? 4.442 6.602 0.737 1.00 97.62 87 LEU A O 1
ATOM 657 N N . ASP A 1 88 ? 6.470 6.700 -0.215 1.00 96.62 88 ASP A N 1
ATOM 658 C CA . ASP A 1 88 ? 7.166 7.256 0.951 1.00 96.62 88 ASP A CA 1
ATOM 659 C C . ASP A 1 88 ? 6.551 8.589 1.385 1.00 96.62 88 ASP A C 1
ATOM 661 O O . ASP A 1 88 ? 6.261 8.796 2.562 1.00 96.62 88 ASP A O 1
ATOM 665 N N . SER A 1 89 ? 6.279 9.477 0.422 1.00 96.81 89 SER A N 1
ATOM 666 C CA . SER A 1 89 ? 5.619 10.760 0.694 1.00 96.81 89 SER A CA 1
ATOM 667 C C . SER A 1 89 ? 4.231 10.569 1.314 1.00 96.81 89 SER A C 1
ATOM 669 O O . SER A 1 89 ? 3.865 11.293 2.233 1.0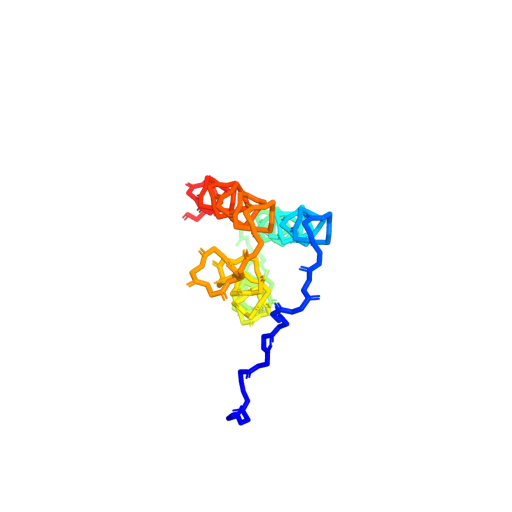0 96.81 89 SER A O 1
ATOM 671 N N . HIS A 1 90 ? 3.455 9.594 0.830 1.00 96.19 90 HIS A N 1
ATOM 672 C CA . HIS A 1 90 ? 2.140 9.263 1.385 1.00 96.19 90 HIS A CA 1
ATOM 673 C C . HIS A 1 90 ? 2.243 8.682 2.799 1.00 96.19 90 HIS A C 1
ATOM 675 O O . HIS A 1 90 ? 1.525 9.115 3.698 1.00 96.19 90 HIS A O 1
ATOM 681 N N . PHE A 1 91 ? 3.159 7.740 3.026 1.00 93.75 91 PHE A N 1
ATOM 682 C CA . PHE A 1 91 ? 3.333 7.118 4.337 1.00 93.75 91 PHE A CA 1
ATOM 683 C C . PHE A 1 91 ? 3.820 8.105 5.399 1.00 93.75 91 PHE A C 1
ATOM 685 O O . PHE A 1 91 ? 3.411 7.975 6.544 1.00 93.75 91 PHE A O 1
ATOM 692 N N . LEU A 1 92 ? 4.606 9.122 5.033 1.00 92.81 92 LEU A N 1
ATOM 693 C CA . LEU A 1 92 ? 4.974 10.213 5.945 1.00 92.81 92 LEU A CA 1
ATOM 694 C C . LEU A 1 92 ? 3.794 11.112 6.346 1.00 92.81 92 LEU A C 1
ATOM 696 O O . LEU A 1 92 ? 3.866 11.778 7.372 1.00 92.81 92 LEU A O 1
ATOM 700 N N . LEU A 1 93 ? 2.743 11.189 5.525 1.00 89.94 93 LEU A N 1
ATOM 701 C CA . LEU A 1 93 ? 1.564 12.016 5.806 1.00 89.94 93 LEU A CA 1
ATOM 702 C C . LEU A 1 93 ? 0.498 11.264 6.606 1.00 89.94 93 LEU A C 1
ATOM 704 O O . LEU A 1 93 ? -0.214 11.878 7.397 1.00 89.94 93 LEU A O 1
ATOM 708 N N . CYS A 1 94 ? 0.342 9.964 6.354 1.00 77.56 94 CYS A N 1
ATOM 709 C CA . CYS A 1 94 ? -0.709 9.151 6.968 1.00 77.56 94 CYS A CA 1
ATOM 710 C C . CYS A 1 94 ? -0.281 8.424 8.249 1.00 77.56 94 CYS A C 1
ATOM 712 O O . CYS A 1 94 ? -1.158 7.970 8.983 1.00 77.56 94 CYS A O 1
ATOM 714 N N . ARG A 1 95 ? 1.023 8.279 8.500 1.00 66.88 95 ARG A N 1
ATOM 715 C CA . ARG A 1 95 ? 1.573 7.577 9.664 1.00 66.88 95 ARG A CA 1
ATOM 716 C C . ARG A 1 95 ? 2.156 8.553 10.674 1.00 66.88 95 ARG A C 1
ATOM 718 O O . ARG A 1 95 ? 1.976 8.283 11.880 1.00 66.88 95 ARG A O 1
#

Organism: Aegilops tauschii subsp. strangulata (NCBI:txid200361)

Sequence (95 aa):
LPGFSVQVNLSAAEIKRLADRIIAKSKETYDAVAAVPLDKVNFANAIAPLAELDAQQFPLVQACVLPRMVSPSEDICRASAEAEKRLDSHFLLCR